Protein AF-A0A812XRI7-F1 (afdb_monomer_lite)

Foldseek 3Di:
DQPDALVPDDDPDPVVNVVVQVVCCVVQVHSVSVSVCVNPVVCCVVVVVVPPPQDDDVVVLCVVLVVQVVVLVVVLVVCVVVVHDPVVSVVSCCCRVVVPRVPVSVVVVNVVSVVSND

Sequence (118 aa):
MDSFDVMSVEYGSEYDKACIHTAIENWYGSLQAFSAYVRGPLREDVLKPMQTPGSVSFGYICLLTSPLMAVCLEGVLAMVKAATPLNILLGYILSYVVGLILLFMPALLVLLIYLCER

Structure (mmCIF, N/CA/C/O backbone):
data_AF-A0A812XRI7-F1
#
_entry.id   AF-A0A812XRI7-F1
#
loop_
_atom_site.group_PDB
_atom_site.id
_atom_site.type_symbol
_atom_site.label_atom_id
_atom_site.label_alt_id
_atom_site.label_comp_id
_atom_site.label_asym_id
_atom_site.label_entity_id
_atom_site.label_seq_id
_atom_site.pdbx_PDB_ins_code
_atom_site.Cartn_x
_atom_site.Cartn_y
_atom_site.Cartn_z
_atom_site.occupancy
_atom_site.B_iso_or_equiv
_atom_site.auth_seq_id
_atom_site.auth_comp_id
_atom_site.auth_asym_id
_atom_site.auth_atom_id
_atom_site.pdbx_PDB_model_num
ATOM 1 N N . MET A 1 1 ? -24.070 -0.165 14.521 1.00 60.53 1 MET A N 1
ATOM 2 C CA . MET A 1 1 ? -24.173 -0.607 15.936 1.00 60.53 1 MET A CA 1
ATOM 3 C C . MET A 1 1 ? -25.167 0.238 16.738 1.00 60.53 1 MET A C 1
ATOM 5 O O . MET A 1 1 ? -25.405 -0.069 17.898 1.00 60.53 1 MET A O 1
ATOM 9 N N . ASP A 1 2 ? -25.794 1.255 16.138 1.00 65.88 2 ASP A N 1
ATOM 10 C CA . ASP A 1 2 ? -26.604 2.251 16.858 1.00 65.88 2 ASP A CA 1
ATOM 11 C C . ASP A 1 2 ? -27.899 1.687 17.471 1.00 65.88 2 ASP A C 1
ATOM 13 O O . ASP A 1 2 ? -28.398 2.217 18.460 1.00 65.88 2 ASP A O 1
ATOM 17 N N . SER A 1 3 ? -28.406 0.573 16.936 1.00 77.25 3 SER A N 1
ATOM 18 C CA . SER A 1 3 ? -29.600 -0.123 17.428 1.00 77.25 3 SER A CA 1
ATOM 19 C C . SER A 1 3 ? -29.309 -1.328 18.328 1.00 77.25 3 SER A C 1
ATOM 21 O O . SER A 1 3 ? -30.249 -2.028 18.690 1.00 77.25 3 SER A O 1
ATOM 23 N N . PHE A 1 4 ? -28.047 -1.603 18.693 1.00 82.25 4 PHE A N 1
ATOM 24 C CA . PHE A 1 4 ? -27.720 -2.792 19.490 1.00 82.25 4 PHE A CA 1
ATOM 25 C C . PHE A 1 4 ? -28.458 -2.767 20.831 1.00 82.25 4 PHE A C 1
ATOM 27 O O . PHE A 1 4 ? -28.257 -1.847 21.619 1.00 82.25 4 PHE A O 1
ATOM 34 N N . ASP A 1 5 ? -29.302 -3.753 21.108 1.00 83.00 5 ASP A N 1
ATOM 35 C CA . ASP A 1 5 ? -29.980 -3.895 22.393 1.00 83.00 5 ASP A CA 1
ATOM 36 C C . ASP A 1 5 ? -29.850 -5.331 22.883 1.00 83.00 5 ASP A C 1
ATOM 38 O O . ASP A 1 5 ? -30.299 -6.262 22.214 1.00 83.00 5 ASP A O 1
ATOM 42 N N . VAL A 1 6 ? -29.259 -5.506 24.065 1.00 82.81 6 VAL A N 1
ATOM 43 C CA . VAL A 1 6 ? -29.040 -6.822 24.667 1.00 82.81 6 VAL A CA 1
ATOM 44 C C . VAL A 1 6 ? -30.340 -7.598 24.895 1.00 82.81 6 VAL A C 1
ATOM 46 O O . VAL A 1 6 ? -30.329 -8.825 24.900 1.00 82.81 6 VAL A O 1
ATOM 49 N N . MET A 1 7 ? -31.473 -6.901 25.023 1.00 81.00 7 MET A N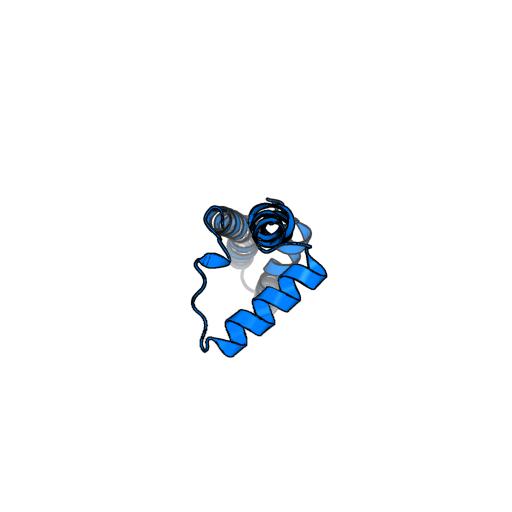 1
ATOM 50 C CA . MET A 1 7 ? -32.788 -7.531 25.181 1.00 81.00 7 MET A CA 1
ATOM 51 C C . MET A 1 7 ? -33.338 -8.119 23.875 1.00 81.00 7 MET A C 1
ATOM 53 O O . MET A 1 7 ? -34.233 -8.960 23.917 1.00 81.00 7 MET A O 1
ATOM 57 N N . SER A 1 8 ? -32.802 -7.689 22.730 1.00 81.19 8 SER A N 1
ATOM 58 C CA . SER A 1 8 ? -33.220 -8.116 21.388 1.00 81.19 8 SER A CA 1
ATOM 59 C C . SER A 1 8 ? -32.341 -9.220 20.788 1.00 81.19 8 SER A C 1
ATOM 61 O O . SER A 1 8 ? -32.558 -9.627 19.650 1.00 81.19 8 SER A O 1
ATOM 63 N N . VAL A 1 9 ? -31.339 -9.693 21.535 1.00 83.38 9 VAL A N 1
ATOM 64 C CA . VAL A 1 9 ? -30.397 -10.716 21.070 1.00 83.38 9 VAL A CA 1
ATOM 65 C C . VAL A 1 9 ? -31.058 -12.094 21.130 1.00 83.38 9 VAL A C 1
ATOM 67 O O . VAL A 1 9 ? -31.700 -12.443 22.121 1.00 83.38 9 VAL A O 1
ATOM 70 N N . GLU A 1 10 ? -30.898 -12.885 20.071 1.00 82.06 10 GLU A N 1
ATOM 71 C CA . GLU A 1 10 ? -31.333 -14.282 20.054 1.00 82.06 10 GLU A CA 1
ATOM 72 C C . GLU A 1 10 ? -30.354 -15.158 20.845 1.00 82.06 10 GLU A C 1
ATOM 74 O O . GLU A 1 10 ? -29.136 -15.059 20.687 1.00 82.06 10 GLU A O 1
ATOM 79 N N . TYR A 1 11 ? -30.893 -16.036 21.691 1.00 81.88 11 TYR A N 1
ATOM 80 C CA . TYR A 1 11 ? -30.119 -16.970 22.506 1.00 81.88 11 TYR A CA 1
ATOM 81 C C . TYR A 1 11 ? -30.433 -18.404 22.086 1.00 81.88 11 TYR A C 1
ATOM 83 O O . TYR A 1 11 ? -31.587 -18.742 21.832 1.00 81.88 11 TYR A O 1
ATOM 91 N N . GLY A 1 12 ? -29.408 -19.261 22.056 1.00 79.69 12 GLY A N 1
ATOM 92 C CA . GLY A 1 12 ? -29.575 -20.687 21.759 1.00 79.69 12 GLY A CA 1
ATOM 93 C C . GLY A 1 12 ? -30.356 -21.447 22.838 1.00 79.69 12 GLY A C 1
ATOM 94 O O . GLY A 1 12 ? -30.972 -22.468 22.541 1.00 79.69 12 GLY A O 1
ATOM 95 N N . SER A 1 13 ? -30.370 -20.941 24.077 1.00 86.44 13 SER A N 1
ATOM 96 C CA . SER A 1 13 ? -31.190 -21.463 25.171 1.00 86.44 13 SER A CA 1
ATOM 97 C C . SER A 1 13 ? -31.558 -20.378 26.196 1.00 86.44 13 SER A C 1
ATOM 99 O O . SER A 1 13 ? -30.854 -19.380 26.360 1.00 86.44 13 SER A O 1
ATOM 101 N N . GLU A 1 14 ? -32.659 -20.590 26.923 1.00 82.69 14 GLU A N 1
ATOM 102 C CA . GLU A 1 14 ? -33.087 -19.727 28.041 1.00 82.69 14 GLU A CA 1
ATOM 103 C C . GLU A 1 14 ? -32.081 -19.736 29.207 1.00 82.69 14 GLU A C 1
ATOM 105 O O . GLU A 1 14 ? -31.910 -18.729 29.893 1.00 82.69 14 GLU A O 1
ATOM 110 N N . TYR A 1 15 ? -31.381 -20.858 29.409 1.00 84.81 15 TYR A N 1
ATOM 111 C CA . TYR A 1 15 ? -30.331 -20.975 30.421 1.00 84.81 15 TYR A CA 1
ATOM 112 C C . TYR A 1 15 ? -29.134 -20.079 30.082 1.00 84.81 15 TYR A C 1
ATOM 114 O O . TYR A 1 15 ? -28.677 -19.312 30.929 1.00 84.81 15 TYR A O 1
ATOM 122 N N . ASP A 1 16 ? -28.690 -20.099 28.822 1.00 85.88 16 ASP A N 1
ATOM 123 C CA . ASP A 1 16 ? -27.591 -19.246 28.360 1.00 85.88 16 ASP A CA 1
ATOM 124 C C . ASP A 1 16 ? -27.954 -17.767 28.476 1.00 85.88 16 ASP A C 1
ATOM 126 O O . ASP A 1 16 ? -27.133 -16.960 28.911 1.00 85.88 16 ASP A O 1
ATOM 130 N N . LYS A 1 17 ? -29.206 -17.411 28.158 1.00 86.50 17 LYS A N 1
ATOM 131 C CA . LYS A 1 17 ? -29.717 -16.050 28.347 1.00 86.50 17 LYS A CA 1
ATOM 132 C C . LYS A 1 17 ? -29.576 -15.597 29.798 1.00 86.50 17 LYS A C 1
ATOM 134 O O . LYS A 1 17 ? -29.027 -14.524 30.038 1.00 86.50 17 LYS A O 1
ATOM 139 N N . ALA A 1 18 ? -30.033 -16.409 30.752 1.00 87.19 18 ALA A N 1
ATOM 140 C CA . ALA A 1 18 ? -29.952 -16.082 32.173 1.00 87.19 18 ALA A CA 1
ATOM 141 C C . ALA A 1 18 ? -28.494 -15.950 32.642 1.00 87.19 18 ALA A C 1
ATOM 143 O O . ALA A 1 18 ? -28.140 -14.948 33.261 1.00 87.19 18 ALA A O 1
ATOM 144 N N . CYS A 1 19 ? -27.626 -16.901 32.285 1.00 87.06 19 CYS A N 1
ATOM 145 C CA . CYS A 1 19 ? -26.209 -16.852 32.647 1.00 87.06 19 CYS A CA 1
ATOM 146 C C . CYS A 1 19 ? -25.497 -15.618 32.075 1.00 87.06 19 CYS A C 1
ATOM 148 O O . CYS A 1 19 ? -24.746 -14.954 32.792 1.00 87.06 19 CYS A O 1
ATOM 150 N N . ILE A 1 20 ? -25.749 -15.286 30.807 1.00 88.12 20 ILE A N 1
ATOM 151 C CA . ILE A 1 20 ? -25.158 -14.117 30.149 1.00 88.12 20 ILE A CA 1
ATOM 152 C C . ILE A 1 20 ? -25.694 -12.824 30.769 1.00 88.12 20 ILE A C 1
ATOM 154 O O . ILE A 1 20 ? -24.907 -11.924 31.051 1.00 88.12 20 ILE A O 1
ATOM 158 N N . HIS A 1 21 ? -27.001 -12.722 31.031 1.00 90.69 21 HIS A N 1
ATOM 159 C CA . HIS A 1 21 ? -27.594 -11.534 31.657 1.00 90.69 21 HIS A CA 1
ATOM 160 C C . HIS A 1 21 ? -27.031 -11.301 33.059 1.00 90.69 21 HIS A C 1
ATOM 162 O O . HIS A 1 21 ? -26.598 -10.190 33.356 1.00 90.69 21 HIS A O 1
ATOM 168 N N . THR A 1 22 ? -26.924 -12.348 33.880 1.00 89.75 22 THR A N 1
ATOM 169 C CA . THR A 1 22 ? -26.314 -12.255 35.215 1.00 89.75 22 THR A CA 1
ATOM 170 C C . THR A 1 22 ? -24.838 -11.861 35.151 1.00 89.75 22 THR A C 1
ATOM 172 O O . THR A 1 22 ? -24.382 -11.038 35.943 1.00 89.75 22 THR A O 1
ATOM 175 N N . ALA A 1 23 ? -24.069 -12.409 34.205 1.00 89.56 23 ALA A N 1
ATOM 176 C CA . ALA A 1 23 ? -22.674 -12.010 34.019 1.00 89.56 23 ALA A CA 1
ATOM 177 C C . ALA A 1 23 ? -22.556 -10.531 33.607 1.00 89.56 23 ALA A C 1
ATOM 179 O O . ALA A 1 23 ? -21.720 -9.804 34.145 1.00 89.56 23 ALA A O 1
ATOM 180 N N . ILE A 1 24 ? -23.427 -10.072 32.706 1.00 90.62 24 ILE A N 1
ATOM 181 C CA . ILE A 1 24 ? -23.480 -8.676 32.263 1.00 90.62 24 ILE A CA 1
ATOM 182 C C . ILE A 1 24 ? -23.841 -7.744 33.421 1.00 90.62 24 ILE A C 1
ATOM 184 O O . ILE A 1 24 ? -23.180 -6.724 33.602 1.00 90.62 24 ILE A O 1
ATOM 188 N N . GLU A 1 25 ? -24.847 -8.083 34.224 1.00 91.38 25 GLU A N 1
ATOM 189 C CA . GLU A 1 25 ? -25.215 -7.298 35.406 1.00 91.38 25 GLU A CA 1
ATOM 190 C C . GLU A 1 25 ? -24.076 -7.239 36.428 1.00 91.38 25 GLU A C 1
ATOM 192 O O . GLU A 1 25 ? -23.797 -6.170 36.966 1.00 91.38 25 GLU A O 1
ATOM 197 N N . ASN A 1 26 ? -23.346 -8.337 36.634 1.00 92.12 26 ASN A N 1
ATOM 198 C CA . ASN A 1 26 ? -22.197 -8.354 37.540 1.00 92.12 26 ASN A CA 1
ATOM 199 C C . ASN A 1 26 ? -21.027 -7.485 37.054 1.00 92.12 26 ASN A C 1
ATOM 201 O O . ASN A 1 26 ? -20.340 -6.875 37.871 1.00 92.12 26 ASN A O 1
ATOM 205 N N . TRP A 1 27 ? -20.769 -7.434 35.745 1.00 88.38 27 TRP A N 1
ATOM 206 C CA . TRP A 1 27 ? -19.629 -6.690 35.193 1.00 88.38 27 TRP A CA 1
ATOM 207 C C . TRP A 1 27 ? -19.943 -5.226 34.874 1.00 88.38 27 TRP A C 1
ATOM 209 O O . TRP A 1 27 ? -19.079 -4.368 35.039 1.00 88.38 27 TRP A O 1
ATOM 219 N N . TYR A 1 28 ? -21.166 -4.931 34.430 1.00 87.00 28 TYR A N 1
ATOM 220 C CA . TYR A 1 28 ? -21.573 -3.610 33.937 1.00 87.00 28 TYR A CA 1
ATOM 221 C C . TYR A 1 28 ? -22.662 -2.953 34.799 1.00 87.00 28 TYR A C 1
ATOM 223 O O . TYR A 1 28 ? -23.095 -1.839 34.507 1.00 87.00 28 TYR A O 1
ATOM 231 N N . GLY A 1 29 ? -23.132 -3.623 35.853 1.00 89.06 29 GLY A N 1
ATOM 232 C CA . GLY A 1 29 ? -24.153 -3.139 36.788 1.00 89.06 29 GLY A CA 1
ATOM 233 C C . GLY A 1 29 ? -25.588 -3.236 36.264 1.00 89.06 29 GLY A C 1
ATOM 234 O O . GLY A 1 29 ? -26.521 -3.355 37.051 1.00 89.06 29 GLY A O 1
ATOM 235 N N . SER A 1 30 ? -25.791 -3.186 34.946 1.00 89.75 30 SER A N 1
ATOM 236 C CA . SER A 1 30 ? -27.094 -3.419 34.320 1.00 89.75 30 SER A CA 1
ATOM 237 C C . SER A 1 30 ? -26.961 -3.789 32.844 1.00 89.75 30 SER A C 1
ATOM 239 O O . SER A 1 30 ? -26.010 -3.401 32.160 1.00 89.75 30 SER A O 1
ATOM 241 N N . LEU A 1 31 ? -27.985 -4.463 32.323 1.00 87.50 31 LEU A N 1
ATOM 242 C CA . LEU A 1 31 ? -28.134 -4.759 30.894 1.00 87.50 31 LEU A CA 1
ATOM 243 C C . LEU A 1 31 ? -28.135 -3.480 30.036 1.00 87.50 31 LEU A C 1
ATOM 245 O O . LEU A 1 31 ? -27.572 -3.446 28.944 1.00 87.50 31 LEU A O 1
ATOM 249 N N . GLN A 1 32 ? -28.720 -2.396 30.553 1.00 87.06 32 GLN A N 1
ATOM 250 C CA . GLN A 1 32 ? -28.801 -1.110 29.859 1.00 87.06 32 GLN A CA 1
ATOM 251 C C . GLN A 1 32 ? -27.442 -0.400 29.796 1.00 87.06 32 GLN A C 1
ATOM 253 O O . GLN A 1 32 ? -27.093 0.161 28.756 1.00 87.06 32 GLN A O 1
ATOM 258 N N . ALA A 1 33 ? -26.650 -0.480 30.871 1.00 86.06 33 ALA A N 1
ATOM 259 C CA . ALA A 1 33 ? -25.277 0.021 30.899 1.00 86.06 33 ALA A CA 1
ATOM 260 C C . ALA A 1 33 ? -24.381 -0.728 29.904 1.00 86.06 33 ALA A C 1
ATOM 262 O O . ALA A 1 33 ? -23.567 -0.103 29.226 1.00 86.06 33 ALA A O 1
ATOM 263 N N . PHE A 1 34 ? -24.583 -2.038 29.740 1.00 89.50 34 PHE A N 1
ATOM 264 C CA . PHE A 1 34 ? -23.898 -2.806 28.704 1.00 89.50 34 PHE A CA 1
ATOM 265 C C . PHE A 1 34 ? -24.319 -2.394 27.288 1.00 89.50 34 PHE A C 1
ATOM 267 O O . PHE A 1 34 ? -23.454 -2.125 26.457 1.00 89.50 34 PHE A O 1
ATOM 274 N N . SER A 1 35 ? -25.620 -2.253 27.007 1.00 89.44 35 SER A N 1
ATOM 275 C CA . SER A 1 35 ? -26.084 -1.738 25.708 1.00 89.44 35 SER A CA 1
ATOM 276 C C . SER A 1 35 ? -25.499 -0.349 25.404 1.00 89.44 35 SER A C 1
ATOM 278 O O . SER A 1 35 ? -25.076 -0.092 24.277 1.00 89.44 35 SER A O 1
ATOM 280 N N . ALA A 1 36 ? -25.411 0.539 26.401 1.00 87.62 36 ALA A N 1
ATOM 281 C CA . ALA A 1 36 ? -24.777 1.850 26.255 1.00 87.62 36 ALA A CA 1
ATOM 282 C C . ALA A 1 36 ? -23.260 1.746 26.002 1.00 87.62 36 ALA A C 1
ATOM 284 O O . ALA A 1 36 ? -22.734 2.441 25.130 1.00 87.62 36 ALA A O 1
ATOM 285 N N . TYR A 1 37 ? -22.570 0.843 26.706 1.00 87.81 37 TYR A N 1
ATOM 286 C CA . TYR A 1 37 ? -21.147 0.559 26.509 1.00 87.81 37 TYR A CA 1
ATOM 287 C C . TYR A 1 37 ? -20.851 0.026 25.096 1.00 87.81 37 TYR A C 1
ATOM 289 O O . TYR A 1 37 ? -19.909 0.476 24.443 1.00 87.81 37 TYR A O 1
ATOM 297 N N . VAL A 1 38 ? -21.685 -0.884 24.584 1.00 86.81 38 VAL A N 1
ATOM 298 C CA . VAL A 1 38 ? -21.540 -1.436 23.229 1.00 86.81 38 VAL A CA 1
ATOM 299 C C . VAL A 1 38 ? -21.796 -0.372 22.156 1.00 86.81 38 VAL A C 1
ATOM 301 O O . VAL A 1 38 ? -21.078 -0.314 21.158 1.00 86.81 38 VAL A O 1
ATOM 304 N N . ARG A 1 39 ? -22.796 0.496 22.357 1.00 84.94 39 ARG A N 1
ATOM 305 C CA . ARG A 1 39 ? -23.144 1.570 21.407 1.00 84.94 39 ARG A CA 1
ATOM 306 C C . ARG A 1 39 ? -22.109 2.696 21.347 1.00 84.94 39 ARG A C 1
ATOM 308 O O . ARG A 1 39 ? -21.977 3.315 20.292 1.00 84.94 39 ARG A O 1
ATOM 315 N N . GLY A 1 40 ? -21.421 2.981 22.452 1.00 85.00 40 GLY A N 1
ATOM 316 C CA . GLY A 1 40 ? -20.446 4.069 22.550 1.00 85.00 40 GLY A CA 1
ATOM 317 C C . GLY A 1 40 ? -19.002 3.559 22.599 1.00 85.00 40 GLY A C 1
ATOM 318 O O . GLY A 1 40 ? -18.405 3.387 21.540 1.00 85.00 40 GLY A O 1
ATOM 319 N N . PRO A 1 41 ? -18.442 3.301 23.794 1.00 83.31 41 PRO A N 1
ATOM 320 C CA . PRO A 1 41 ? -17.040 2.925 23.989 1.00 83.31 41 PRO A CA 1
ATOM 321 C C . PRO A 1 41 ? -16.550 1.790 23.088 1.00 83.31 41 PRO A C 1
ATOM 323 O O . PRO A 1 41 ? -15.580 1.966 22.359 1.00 83.31 41 PRO A O 1
ATOM 326 N N . LEU A 1 42 ? -17.250 0.650 23.066 1.00 82.94 42 LEU A N 1
ATOM 327 C CA . LEU A 1 42 ? -16.816 -0.498 22.265 1.00 82.94 42 LEU A CA 1
ATOM 328 C C . LEU A 1 42 ? -16.863 -0.184 20.770 1.00 82.94 42 LEU A C 1
ATOM 330 O O . LEU A 1 42 ? -15.990 -0.590 20.011 1.00 82.94 42 LEU A O 1
ATOM 334 N N . ARG A 1 43 ? -17.881 0.562 20.337 1.00 79.25 43 ARG A N 1
ATOM 335 C CA . ARG A 1 43 ? -17.987 1.020 18.955 1.00 79.25 43 ARG A CA 1
ATOM 336 C C . ARG A 1 43 ? -16.821 1.936 18.601 1.00 79.25 43 ARG A C 1
ATOM 338 O O . ARG A 1 43 ? -16.240 1.763 17.538 1.00 79.25 43 ARG A O 1
ATOM 345 N N . GLU A 1 44 ? -16.480 2.896 19.452 1.00 79.31 44 GLU A N 1
ATOM 346 C CA . GLU A 1 44 ? -15.330 3.773 19.224 1.00 79.31 44 GLU A CA 1
ATOM 347 C C . GLU A 1 44 ? -14.018 2.991 19.196 1.00 79.31 44 GLU A C 1
ATOM 349 O O . GLU A 1 44 ? -13.185 3.251 18.332 1.00 79.31 44 GLU A O 1
ATOM 354 N N . ASP A 1 45 ? -13.857 2.003 20.072 1.00 79.00 45 ASP A N 1
ATOM 355 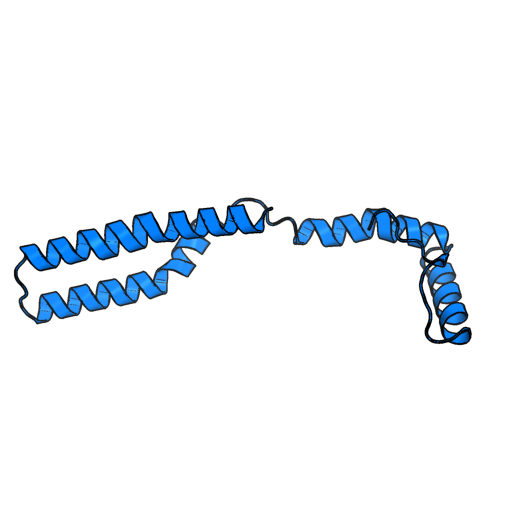C CA . ASP A 1 45 ? -12.656 1.170 20.156 1.00 79.00 45 ASP A CA 1
ATOM 356 C C . ASP A 1 45 ? -12.522 0.191 18.985 1.00 79.00 45 ASP A C 1
ATOM 358 O O . ASP A 1 45 ? -11.408 -0.172 18.621 1.00 79.00 45 ASP A O 1
ATOM 362 N N . VAL A 1 46 ? -13.629 -0.217 18.359 1.00 76.25 46 VAL A N 1
ATOM 363 C CA . VAL A 1 46 ? -13.621 -1.035 17.134 1.00 76.25 46 VAL A CA 1
ATOM 364 C C . VAL A 1 46 ? -13.458 -0.163 15.889 1.00 76.25 46 VAL A C 1
ATOM 366 O O . VAL A 1 46 ? -12.740 -0.533 14.960 1.00 76.25 46 VAL A O 1
ATOM 369 N N . LEU A 1 47 ? -14.088 1.014 15.860 1.00 72.06 47 LEU A N 1
ATOM 370 C CA . LEU A 1 47 ? -14.020 1.917 14.713 1.00 72.06 47 LEU A CA 1
ATOM 371 C C . LEU A 1 47 ? -12.696 2.681 14.644 1.00 72.06 47 LEU A C 1
ATOM 373 O O . LEU A 1 47 ? -12.227 2.924 13.540 1.00 72.06 47 LEU A O 1
ATOM 377 N N . LYS A 1 48 ? -12.057 3.028 15.767 1.00 69.38 48 LYS A N 1
ATOM 378 C CA . LYS A 1 48 ? -10.764 3.741 15.774 1.00 69.38 48 LYS A CA 1
ATOM 379 C C . LYS A 1 48 ? -9.643 2.977 15.054 1.00 69.38 48 LYS A C 1
ATOM 381 O O . LYS A 1 48 ? -8.959 3.599 14.253 1.00 69.38 48 LYS A O 1
ATOM 386 N N . PRO A 1 49 ? -9.433 1.667 15.285 1.00 64.75 49 PRO A N 1
ATOM 387 C CA . PRO A 1 49 ? -8.447 0.885 14.540 1.00 64.75 49 PRO A CA 1
ATOM 388 C C . PRO A 1 49 ? -8.838 0.661 13.077 1.00 64.75 49 PRO A C 1
ATOM 390 O O . PRO A 1 49 ? -7.962 0.516 12.229 1.00 64.75 49 PRO A O 1
ATOM 393 N N . MET A 1 50 ? -10.143 0.604 12.781 1.00 60.50 50 MET A N 1
ATOM 394 C CA . MET A 1 50 ? -10.656 0.436 11.415 1.00 60.50 50 MET A CA 1
ATOM 395 C C . MET A 1 50 ? -10.597 1.724 10.594 1.00 60.50 50 MET A C 1
ATOM 397 O O . MET A 1 50 ? -10.487 1.668 9.371 1.00 60.50 50 MET A O 1
ATOM 401 N N . GLN A 1 51 ? -10.621 2.880 11.253 1.00 60.31 51 GLN A N 1
ATOM 402 C CA . GLN A 1 51 ? -10.280 4.164 10.664 1.00 60.31 51 GLN A CA 1
ATOM 403 C C . GLN A 1 51 ? -8.776 4.174 10.427 1.00 60.31 51 GLN A C 1
ATOM 405 O O . GLN A 1 51 ? -7.985 4.618 11.258 1.00 60.31 51 GLN A O 1
ATOM 410 N N . THR A 1 52 ? -8.372 3.634 9.280 1.00 56.22 52 THR A N 1
ATOM 411 C CA . THR A 1 52 ? -7.005 3.802 8.804 1.00 56.22 52 THR A CA 1
ATOM 412 C C . THR A 1 52 ? -6.778 5.315 8.725 1.00 56.22 52 THR A C 1
ATOM 414 O O . THR A 1 52 ? -7.554 5.992 8.051 1.00 56.22 52 THR A O 1
ATOM 417 N N . PRO A 1 53 ? -5.811 5.900 9.459 1.00 56.44 53 PRO A N 1
ATOM 418 C CA . PRO A 1 53 ? -5.518 7.319 9.309 1.00 56.44 53 PRO A CA 1
ATOM 419 C C . PRO A 1 53 ? -5.176 7.529 7.837 1.00 56.44 53 PRO A C 1
ATOM 421 O O . PRO A 1 53 ? -4.310 6.818 7.331 1.00 56.44 53 PRO A O 1
ATOM 424 N N . GLY A 1 54 ? -5.926 8.411 7.167 1.00 57.28 54 GLY A N 1
ATOM 425 C CA . GLY A 1 54 ? -6.161 8.403 5.717 1.00 57.28 54 GLY A CA 1
ATOM 426 C C . GLY A 1 54 ? -4.976 8.742 4.811 1.00 57.28 54 GLY A C 1
ATOM 427 O O . GLY A 1 54 ? -5.048 9.597 3.932 1.00 57.28 54 GLY A O 1
ATOM 428 N N . SER A 1 55 ? -3.841 8.100 5.047 1.00 62.25 55 SER A N 1
ATOM 429 C CA . SER A 1 55 ? -2.666 8.132 4.201 1.00 62.25 55 SER A CA 1
ATOM 430 C C . SER A 1 55 ? -1.771 6.948 4.553 1.00 62.25 55 SER A C 1
ATOM 432 O O . SER A 1 55 ? -1.175 6.892 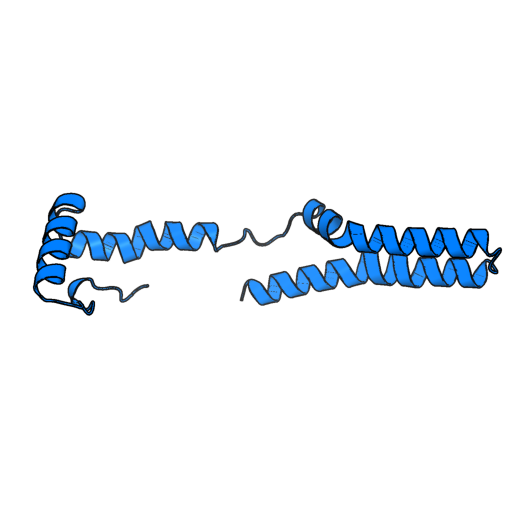5.634 1.00 62.25 55 SER A O 1
ATOM 434 N N . VAL A 1 56 ? -1.613 6.013 3.620 1.00 69.94 56 VAL A N 1
ATOM 435 C CA . VAL A 1 56 ? -0.522 5.039 3.693 1.00 69.94 56 VAL A CA 1
ATOM 436 C C . VAL A 1 56 ? 0.797 5.804 3.591 1.00 69.94 56 VAL A C 1
ATOM 438 O O . VAL A 1 56 ? 1.006 6.580 2.658 1.00 69.94 56 VAL A O 1
ATOM 441 N N . SER A 1 57 ? 1.690 5.604 4.564 1.00 79.94 57 SER A N 1
ATOM 442 C CA . SER A 1 57 ? 3.005 6.251 4.566 1.00 79.94 57 SER A CA 1
ATOM 443 C C . SER A 1 57 ? 3.754 5.955 3.266 1.00 79.94 57 SER A C 1
ATOM 445 O O . SER A 1 57 ? 3.772 4.814 2.797 1.00 79.94 57 SER A O 1
ATOM 447 N N . PHE A 1 58 ? 4.438 6.961 2.716 1.00 78.62 58 PHE A N 1
ATOM 448 C CA . PHE A 1 58 ? 5.251 6.813 1.506 1.00 78.62 58 PHE A CA 1
ATOM 449 C C . PHE A 1 58 ? 6.261 5.660 1.615 1.00 78.62 58 PHE A C 1
ATOM 451 O O . PHE A 1 58 ? 6.457 4.916 0.659 1.00 78.62 58 PHE A O 1
ATOM 458 N N . GLY A 1 59 ? 6.832 5.432 2.804 1.00 84.19 59 GLY A N 1
ATOM 459 C CA . GLY A 1 59 ? 7.739 4.303 3.032 1.00 84.19 59 GLY A CA 1
ATOM 460 C C . GLY A 1 59 ? 7.076 2.940 2.802 1.00 84.19 59 GLY A C 1
ATOM 461 O O . GLY A 1 59 ? 7.710 2.026 2.282 1.00 84.19 59 GLY A O 1
ATOM 462 N N . TYR A 1 60 ? 5.785 2.815 3.111 1.00 83.69 60 TYR A N 1
ATOM 463 C CA . TYR A 1 60 ? 5.015 1.595 2.872 1.00 83.69 60 TYR A CA 1
ATOM 464 C C . TYR A 1 60 ? 4.724 1.400 1.378 1.00 83.69 60 TYR A C 1
ATOM 466 O O . TYR A 1 60 ? 4.816 0.286 0.870 1.00 83.69 60 TYR A O 1
ATOM 474 N N . ILE A 1 61 ? 4.461 2.490 0.651 1.00 82.31 61 ILE A N 1
ATOM 475 C CA . ILE A 1 61 ? 4.318 2.481 -0.814 1.00 82.31 61 ILE A CA 1
ATOM 476 C C . ILE A 1 61 ? 5.634 2.035 -1.473 1.00 82.31 61 ILE A C 1
ATOM 478 O O . ILE A 1 61 ? 5.625 1.178 -2.358 1.00 82.31 61 ILE A O 1
ATOM 482 N N . CYS A 1 62 ? 6.780 2.549 -1.016 1.00 84.19 62 CYS A N 1
ATOM 483 C CA . CYS A 1 62 ? 8.097 2.103 -1.481 1.00 84.19 62 CYS A CA 1
ATOM 484 C C . CYS A 1 62 ? 8.349 0.622 -1.178 1.00 84.19 62 CYS A C 1
ATOM 486 O O . CYS A 1 62 ? 8.873 -0.105 -2.020 1.00 84.19 62 CYS A O 1
ATOM 488 N N . LEU A 1 63 ? 7.952 0.154 0.005 1.00 88.31 63 LEU A N 1
ATOM 489 C CA . LEU A 1 63 ? 8.119 -1.244 0.391 1.00 88.31 63 LEU A CA 1
ATOM 490 C C . LEU A 1 63 ? 7.266 -2.176 -0.484 1.00 88.31 63 LEU A C 1
ATOM 492 O O . LEU A 1 63 ? 7.779 -3.180 -0.979 1.00 88.31 63 LEU A O 1
ATOM 496 N N . LEU A 1 64 ? 6.013 -1.803 -0.756 1.00 85.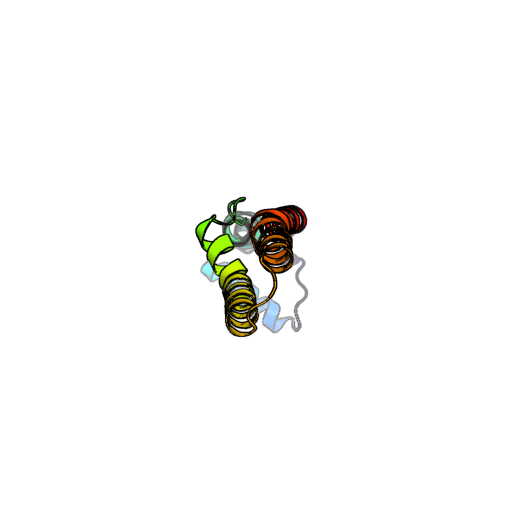25 64 LEU A N 1
ATOM 497 C CA . LEU A 1 64 ? 5.103 -2.549 -1.634 1.00 85.25 64 LEU A CA 1
ATOM 498 C C . LEU A 1 64 ? 5.571 -2.580 -3.096 1.00 85.25 64 LEU A C 1
ATOM 500 O O . LEU A 1 64 ? 5.391 -3.582 -3.783 1.00 85.25 64 LEU A O 1
ATOM 504 N N . THR A 1 65 ? 6.195 -1.502 -3.574 1.00 85.44 65 THR A N 1
ATOM 505 C CA . THR A 1 65 ? 6.717 -1.411 -4.951 1.00 85.44 65 THR A CA 1
ATOM 506 C C . THR A 1 65 ? 8.111 -2.029 -5.117 1.00 85.44 65 THR A C 1
ATOM 508 O O . THR A 1 65 ? 8.550 -2.259 -6.247 1.00 85.44 65 THR A O 1
ATOM 511 N N . SER A 1 66 ? 8.799 -2.365 -4.019 1.00 88.50 66 SER A N 1
ATOM 512 C CA . SER A 1 66 ? 10.172 -2.887 -4.043 1.00 88.50 66 SER A CA 1
ATOM 513 C C . SER A 1 66 ? 10.372 -4.180 -4.852 1.00 88.50 66 SER A C 1
ATOM 515 O O . SER A 1 66 ? 11.359 -4.239 -5.591 1.00 88.50 66 SER A O 1
ATOM 517 N N . PRO A 1 67 ? 9.466 -5.186 -4.836 1.00 89.81 67 PRO A N 1
ATOM 518 C CA . PRO A 1 67 ? 9.670 -6.402 -5.623 1.00 89.81 67 PRO A CA 1
ATOM 519 C C . PRO A 1 67 ? 9.583 -6.122 -7.126 1.00 89.81 67 PRO A C 1
ATOM 521 O O . PRO A 1 67 ? 10.365 -6.660 -7.906 1.00 89.81 67 PRO A O 1
ATOM 524 N N . LEU A 1 68 ? 8.679 -5.226 -7.539 1.00 87.50 68 LEU A N 1
ATOM 525 C CA . LEU A 1 68 ? 8.591 -4.795 -8.935 1.00 87.50 68 LEU A CA 1
ATOM 526 C C . LEU A 1 68 ? 9.844 -4.041 -9.375 1.00 87.50 68 LEU A C 1
ATOM 528 O O . LEU A 1 68 ? 10.330 -4.263 -10.486 1.00 87.50 68 LEU A O 1
ATOM 532 N N . MET A 1 69 ? 10.379 -3.181 -8.506 1.00 87.25 69 MET A N 1
ATOM 533 C CA . MET A 1 69 ? 11.628 -2.472 -8.773 1.00 87.25 69 MET A CA 1
ATOM 534 C C . MET A 1 69 ? 12.784 -3.452 -8.993 1.00 87.25 69 MET A C 1
ATOM 536 O O . MET A 1 69 ? 13.528 -3.305 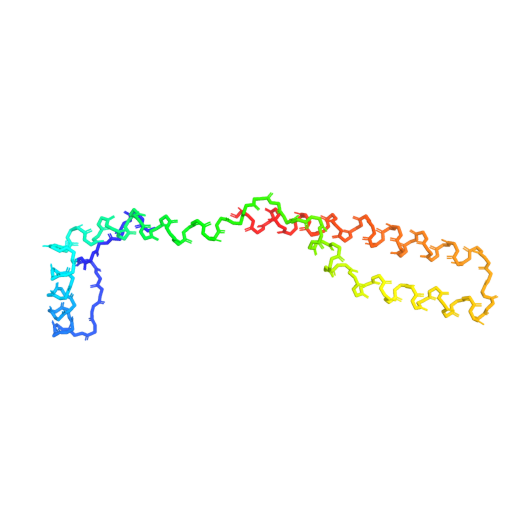-9.961 1.00 87.25 69 MET A O 1
ATOM 540 N N . ALA A 1 70 ? 12.894 -4.488 -8.157 1.00 91.69 70 ALA A N 1
ATOM 541 C CA . ALA A 1 70 ? 13.914 -5.523 -8.304 1.00 91.69 70 ALA A CA 1
ATOM 542 C C . ALA A 1 70 ? 13.812 -6.246 -9.659 1.00 91.69 70 ALA A C 1
ATOM 544 O O . ALA A 1 70 ? 14.808 -6.358 -10.372 1.00 91.69 70 ALA A O 1
ATOM 545 N N . VAL A 1 71 ? 12.605 -6.655 -10.064 1.00 90.88 71 VAL A N 1
ATOM 546 C CA . VAL A 1 71 ? 12.375 -7.314 -11.364 1.00 90.88 71 VAL A CA 1
ATOM 547 C C . VAL A 1 71 ? 12.740 -6.399 -12.536 1.00 90.88 71 VAL A C 1
ATOM 549 O O . VAL A 1 71 ? 13.348 -6.842 -13.511 1.00 90.88 71 VAL A O 1
ATOM 552 N N . CYS A 1 72 ? 12.414 -5.108 -12.454 1.00 89.38 72 CYS A N 1
ATOM 553 C CA . CYS A 1 72 ? 12.754 -4.167 -13.519 1.00 89.38 72 CYS A CA 1
ATOM 554 C C . CYS A 1 72 ? 14.266 -3.938 -13.624 1.00 89.38 72 CYS A C 1
ATOM 556 O O . CYS A 1 72 ? 14.789 -3.877 -14.738 1.00 89.38 72 CYS A O 1
ATOM 558 N N . LEU A 1 73 ? 14.970 -3.864 -12.492 1.00 89.38 73 LEU A N 1
ATOM 559 C CA . LEU A 1 73 ? 16.430 -3.745 -12.459 1.00 89.38 73 LEU A CA 1
ATOM 560 C C . LEU A 1 73 ? 17.124 -4.993 -13.019 1.00 89.38 73 LEU A C 1
ATOM 562 O O . LEU A 1 73 ? 18.083 -4.855 -13.778 1.00 89.38 73 LEU A O 1
ATOM 566 N N . GLU A 1 74 ? 16.612 -6.189 -12.727 1.00 93.62 74 GLU A N 1
ATOM 567 C CA . GLU A 1 74 ? 17.081 -7.429 -13.362 1.00 93.62 74 GLU A CA 1
ATOM 568 C C . GLU A 1 74 ? 16.889 -7.392 -14.885 1.00 93.62 74 GLU A C 1
ATOM 570 O O . GLU A 1 74 ? 17.799 -7.738 -15.640 1.00 93.62 74 GLU A O 1
ATOM 575 N N . GLY A 1 75 ? 15.748 -6.883 -15.361 1.00 89.81 75 GLY A N 1
ATOM 576 C CA . GLY A 1 75 ? 15.509 -6.673 -16.792 1.00 89.81 75 GLY A CA 1
ATOM 577 C C . GLY A 1 75 ? 16.527 -5.724 -17.435 1.00 89.81 75 GLY A C 1
ATOM 578 O O . GLY A 1 75 ? 17.065 -6.022 -18.503 1.00 89.81 75 GLY A O 1
ATOM 579 N N . VAL A 1 76 ? 16.859 -4.617 -16.762 1.00 90.38 76 VAL A N 1
ATOM 580 C CA . VAL A 1 76 ? 17.913 -3.689 -17.209 1.00 90.38 76 VAL A CA 1
ATOM 581 C C . VAL A 1 76 ? 19.266 -4.399 -17.265 1.00 90.38 76 VAL A C 1
ATOM 583 O O . VAL A 1 76 ? 19.963 -4.307 -18.277 1.00 90.38 76 VAL A O 1
ATOM 586 N N . LEU A 1 77 ? 19.630 -5.148 -16.221 1.00 92.62 77 LEU A N 1
ATOM 587 C CA . LEU A 1 77 ? 20.894 -5.882 -16.166 1.00 92.62 77 LEU A CA 1
ATOM 588 C C . LEU A 1 77 ? 20.999 -6.917 -17.296 1.00 92.62 77 LEU A C 1
ATOM 590 O O . LEU A 1 77 ? 22.051 -7.038 -17.928 1.00 92.62 77 LEU A O 1
ATOM 594 N N . ALA A 1 78 ? 19.911 -7.634 -17.580 1.00 92.94 78 ALA A N 1
ATOM 595 C CA . ALA A 1 78 ? 19.837 -8.589 -18.679 1.00 92.94 78 ALA A CA 1
ATOM 596 C C . ALA A 1 78 ? 20.034 -7.906 -20.042 1.00 92.94 78 ALA A C 1
ATOM 598 O O . ALA A 1 78 ? 20.832 -8.381 -20.851 1.00 92.94 78 ALA A O 1
ATOM 599 N N . MET A 1 79 ? 19.385 -6.761 -20.282 1.00 90.44 79 MET A N 1
ATOM 600 C CA . MET A 1 79 ? 19.551 -6.008 -21.532 1.00 90.44 79 MET A CA 1
ATOM 601 C C . MET A 1 79 ? 20.965 -5.452 -21.707 1.00 90.44 79 MET A C 1
ATOM 603 O O . MET A 1 79 ? 21.495 -5.472 -22.823 1.00 90.44 79 MET A O 1
ATOM 607 N N . VAL A 1 80 ? 21.587 -4.990 -20.618 1.00 91.69 80 VAL A N 1
ATOM 608 C CA . VAL A 1 80 ? 22.984 -4.533 -20.618 1.00 91.69 80 VAL A CA 1
ATOM 609 C C . VAL A 1 80 ? 23.920 -5.689 -20.970 1.00 91.69 80 VAL A C 1
ATOM 611 O O . VAL A 1 80 ? 24.771 -5.538 -21.844 1.00 91.69 80 VAL A O 1
ATOM 614 N N . LYS A 1 81 ? 23.729 -6.867 -20.361 1.00 93.94 81 LYS A N 1
ATOM 615 C CA . LYS A 1 81 ? 24.511 -8.074 -20.687 1.00 93.94 81 LYS A CA 1
ATOM 616 C C . LYS A 1 81 ? 24.303 -8.544 -22.127 1.00 93.94 81 LYS A C 1
ATOM 618 O O . LYS A 1 81 ? 25.241 -9.043 -22.737 1.00 93.94 81 LYS A O 1
ATOM 623 N N . ALA A 1 82 ? 23.106 -8.357 -22.676 1.00 93.19 82 ALA A N 1
ATOM 624 C CA . ALA A 1 82 ? 22.788 -8.680 -24.063 1.00 93.19 82 ALA A CA 1
ATOM 625 C C . ALA A 1 82 ? 23.327 -7.653 -25.083 1.00 93.19 82 ALA A C 1
ATOM 627 O O . ALA A 1 82 ? 23.069 -7.806 -26.274 1.00 93.19 82 ALA A O 1
ATOM 628 N N . ALA A 1 83 ? 24.052 -6.613 -24.640 1.00 91.19 83 ALA A N 1
ATOM 629 C CA . ALA A 1 83 ? 24.546 -5.520 -25.485 1.00 91.19 83 ALA A CA 1
ATOM 630 C C . ALA A 1 83 ? 23.433 -4.877 -26.338 1.00 91.19 83 ALA A C 1
ATOM 632 O O . ALA A 1 83 ? 23.628 -4.514 -27.500 1.00 91.19 83 ALA A O 1
ATOM 633 N N . THR A 1 84 ? 22.242 -4.756 -25.745 1.00 90.25 84 THR A N 1
ATOM 634 C CA . THR A 1 84 ? 21.052 -4.243 -26.428 1.00 90.25 84 THR A CA 1
ATOM 635 C C . THR A 1 84 ? 21.271 -2.781 -26.843 1.00 90.25 84 THR A C 1
ATOM 637 O O . THR A 1 84 ? 21.835 -2.010 -26.061 1.00 90.25 84 THR A O 1
ATOM 640 N N . PRO A 1 85 ? 20.807 -2.354 -28.034 1.00 93.38 85 PRO A N 1
ATOM 641 C CA . PRO A 1 85 ? 20.889 -0.961 -28.461 1.00 93.38 85 PRO A CA 1
ATOM 642 C C . PRO A 1 85 ? 20.353 0.017 -27.406 1.00 93.38 85 PRO A C 1
ATOM 644 O O . PRO A 1 85 ? 19.266 -0.183 -26.859 1.00 93.38 85 PRO A O 1
ATOM 647 N N . LEU A 1 86 ? 21.082 1.116 -27.178 1.00 90.88 86 LEU A N 1
ATOM 648 C CA . LEU A 1 86 ? 20.758 2.123 -26.154 1.00 90.88 86 LEU A CA 1
ATOM 649 C C . LEU A 1 86 ? 19.330 2.666 -26.266 1.00 90.88 86 LEU A C 1
ATOM 651 O O . LEU A 1 86 ? 18.689 2.921 -25.254 1.00 90.88 86 LEU A O 1
ATOM 655 N N . ASN A 1 87 ? 18.808 2.789 -27.485 1.00 93.19 87 ASN A N 1
ATOM 656 C CA . ASN A 1 87 ? 17.453 3.279 -27.743 1.00 93.19 87 ASN A CA 1
ATOM 657 C C . ASN A 1 87 ? 16.390 2.385 -27.077 1.00 93.19 87 ASN A C 1
ATOM 659 O O . ASN A 1 87 ? 15.416 2.880 -26.516 1.00 93.19 87 ASN A O 1
ATOM 663 N N . ILE A 1 88 ? 16.601 1.066 -27.114 1.00 92.19 88 ILE A N 1
ATOM 664 C CA . ILE A 1 88 ? 15.697 0.071 -26.526 1.00 92.19 88 ILE A CA 1
ATOM 665 C C . ILE A 1 88 ? 15.857 0.066 -25.006 1.00 92.19 88 ILE A C 1
ATOM 667 O O . ILE A 1 88 ? 14.861 0.049 -24.287 1.00 92.19 88 ILE A O 1
ATOM 671 N N . LEU A 1 89 ? 17.097 0.159 -24.516 1.00 91.88 89 LEU A N 1
ATOM 672 C CA . LEU A 1 89 ? 17.389 0.239 -23.085 1.00 91.88 89 LEU A CA 1
ATOM 673 C C . LEU A 1 89 ? 16.734 1.470 -22.439 1.00 91.88 89 LEU A C 1
ATOM 675 O O . LEU A 1 89 ? 16.078 1.357 -21.405 1.00 91.88 89 LEU A O 1
ATOM 679 N N . LEU A 1 90 ? 16.862 2.639 -23.071 1.00 92.31 90 LEU A N 1
ATOM 680 C CA . LEU A 1 90 ? 16.227 3.877 -22.617 1.00 92.31 90 LEU A CA 1
ATOM 681 C C . LEU A 1 90 ? 14.702 3.781 -22.674 1.00 92.31 90 LEU A C 1
ATOM 683 O O . LEU A 1 90 ? 14.035 4.197 -21.728 1.00 92.31 90 LEU A O 1
ATOM 687 N N . GLY A 1 91 ? 14.152 3.191 -23.739 1.00 93.62 91 GLY A N 1
ATOM 688 C CA . GLY A 1 91 ? 12.716 2.933 -23.847 1.00 93.62 91 GLY A CA 1
ATOM 689 C C . GLY A 1 91 ? 12.200 2.037 -22.719 1.00 93.62 91 GLY A C 1
ATOM 690 O O . GLY A 1 91 ? 11.159 2.329 -22.127 1.00 93.62 91 GLY A O 1
ATOM 691 N N . TYR A 1 92 ? 12.949 0.992 -22.363 1.00 91.56 92 TYR A N 1
ATOM 692 C CA . TYR A 1 92 ? 12.610 0.102 -21.255 1.00 91.56 92 TYR A CA 1
ATOM 693 C C . TYR A 1 92 ? 12.659 0.823 -19.903 1.00 91.56 92 TYR A C 1
ATOM 695 O O . TYR A 1 92 ? 11.706 0.747 -19.132 1.00 91.56 92 TYR A O 1
ATOM 703 N N . ILE A 1 93 ? 13.724 1.583 -19.630 1.00 90.44 93 ILE A N 1
ATOM 704 C CA . ILE A 1 93 ? 13.851 2.351 -18.382 1.00 90.44 93 ILE A CA 1
ATOM 705 C C . ILE A 1 93 ? 12.708 3.367 -18.258 1.00 90.44 93 ILE A C 1
ATOM 707 O O . ILE A 1 93 ? 12.061 3.452 -17.214 1.00 90.44 93 ILE A O 1
ATOM 711 N N . LEU A 1 94 ? 12.415 4.111 -19.324 1.00 93.00 94 LEU A N 1
ATOM 712 C CA . LEU A 1 94 ? 11.377 5.137 -19.300 1.00 93.00 94 LEU A CA 1
ATOM 713 C C . LEU A 1 94 ? 9.977 4.536 -19.109 1.00 93.00 94 LEU A C 1
ATOM 715 O O . LEU A 1 94 ? 9.177 5.058 -18.336 1.00 93.00 94 LEU A O 1
ATOM 719 N N . SER A 1 95 ? 9.677 3.426 -19.779 1.00 91.31 95 SER A N 1
ATOM 720 C CA . SER A 1 95 ? 8.364 2.781 -19.674 1.00 91.31 95 SER A CA 1
ATOM 721 C C . SER A 1 95 ? 8.173 2.049 -18.344 1.00 91.31 95 SER A C 1
ATOM 723 O O . SER A 1 95 ? 7.202 2.312 -17.635 1.00 91.31 95 SER A O 1
ATOM 725 N N . TYR A 1 96 ? 9.096 1.162 -17.973 1.00 87.56 96 TYR A N 1
ATOM 726 C CA . TYR A 1 96 ? 8.926 0.286 -16.813 1.00 87.56 96 TYR A CA 1
ATOM 727 C C . TYR A 1 96 ? 9.327 0.953 -15.498 1.00 87.56 96 TYR A C 1
ATOM 729 O O . TYR A 1 96 ? 8.583 0.880 -14.523 1.00 87.56 96 TYR A O 1
ATOM 737 N N . VAL A 1 97 ? 10.470 1.639 -15.448 1.00 86.31 97 VAL A N 1
ATOM 738 C CA . VAL A 1 97 ? 10.931 2.251 -14.191 1.00 86.31 97 VAL A CA 1
ATOM 739 C C . VAL A 1 97 ? 10.149 3.530 -13.915 1.00 86.31 97 VAL A C 1
ATOM 741 O O . VAL A 1 97 ? 9.563 3.678 -12.844 1.00 86.31 97 VAL A O 1
ATOM 744 N N . VAL A 1 98 ? 10.085 4.445 -14.885 1.00 87.75 98 VAL A N 1
ATOM 745 C CA . VAL A 1 98 ? 9.419 5.741 -14.674 1.00 87.75 98 VAL A CA 1
ATOM 746 C C . VAL A 1 98 ? 7.903 5.617 -14.809 1.00 87.75 98 VAL A C 1
ATOM 748 O O . VAL A 1 98 ? 7.175 5.983 -13.889 1.00 87.75 98 VAL A O 1
ATOM 751 N N . GLY A 1 99 ? 7.416 5.079 -15.927 1.00 89.81 99 GLY A N 1
ATOM 752 C CA . GLY A 1 99 ? 5.980 4.970 -16.183 1.00 89.81 99 GLY A CA 1
ATOM 753 C C . GLY A 1 99 ? 5.272 4.033 -15.207 1.00 89.81 99 GLY A C 1
ATOM 754 O O . GLY A 1 99 ? 4.327 4.434 -14.528 1.00 89.81 99 GLY A O 1
ATOM 755 N N . LEU A 1 100 ? 5.728 2.784 -15.119 1.00 86.94 100 LEU A N 1
ATOM 756 C CA . LEU A 1 100 ? 5.016 1.762 -14.357 1.00 86.94 100 LEU A CA 1
ATOM 757 C C . LEU A 1 100 ? 5.290 1.850 -12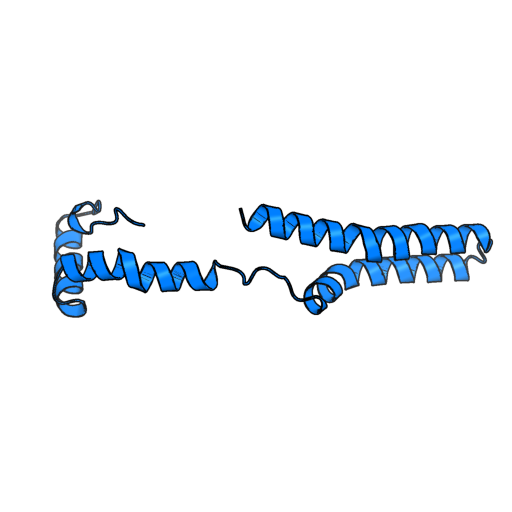.848 1.00 86.94 100 LEU A C 1
ATOM 759 O O . LEU A 1 100 ? 4.345 1.865 -12.060 1.00 86.94 100 LEU A O 1
ATOM 763 N N . ILE A 1 101 ? 6.556 1.934 -12.430 1.00 85.81 101 ILE A N 1
ATOM 764 C CA . ILE A 1 101 ? 6.893 1.865 -11.000 1.00 85.81 101 ILE A CA 1
ATOM 765 C C . ILE A 1 101 ? 6.762 3.213 -10.290 1.00 85.81 101 ILE A C 1
ATOM 767 O O . ILE A 1 101 ? 6.207 3.252 -9.197 1.00 85.81 101 ILE A O 1
ATOM 771 N N . LEU A 1 102 ? 7.265 4.310 -10.864 1.00 83.75 102 LEU A N 1
ATOM 772 C CA . LEU A 1 102 ? 7.244 5.609 -10.176 1.00 83.75 102 LEU A CA 1
ATOM 773 C C . LEU A 1 102 ? 5.908 6.348 -10.304 1.00 83.75 102 LEU A C 1
ATOM 775 O O . LEU A 1 102 ? 5.542 7.079 -9.387 1.00 83.75 102 LEU A O 1
ATOM 779 N N . LEU A 1 103 ? 5.185 6.176 -11.414 1.00 87.75 103 LEU A N 1
ATOM 780 C CA . LEU A 1 103 ? 3.934 6.899 -11.660 1.00 87.75 103 LEU A CA 1
ATOM 781 C C . LEU A 1 103 ? 2.703 6.012 -11.456 1.00 87.75 103 LEU A C 1
ATOM 783 O O . LEU A 1 103 ? 1.864 6.310 -10.606 1.00 87.75 103 LEU A O 1
ATOM 787 N N . PHE A 1 104 ? 2.588 4.919 -12.214 1.00 88.81 104 PHE A N 1
ATOM 788 C CA . PHE A 1 104 ? 1.362 4.120 -12.246 1.00 88.81 104 PHE A CA 1
ATOM 789 C C . PHE A 1 104 ? 1.092 3.379 -10.930 1.00 88.81 104 PHE A C 1
ATOM 791 O O . PHE A 1 104 ? -0.021 3.450 -10.415 1.00 88.81 104 PHE A O 1
ATOM 798 N N . MET A 1 105 ? 2.092 2.706 -10.352 1.00 87.25 105 MET A N 1
ATOM 799 C CA . MET A 1 105 ? 1.899 1.925 -9.123 1.00 87.25 105 MET A CA 1
ATOM 800 C C . MET A 1 105 ? 1.497 2.774 -7.903 1.00 87.25 105 MET A C 1
ATOM 802 O O . MET A 1 105 ? 0.518 2.419 -7.244 1.00 87.25 105 MET A O 1
ATOM 806 N N . PRO A 1 106 ? 2.159 3.907 -7.593 1.00 84.38 106 PRO A N 1
ATOM 807 C CA . PRO A 1 106 ? 1.718 4.786 -6.515 1.00 84.38 106 PRO A CA 1
ATOM 808 C C . PRO A 1 106 ? 0.322 5.353 -6.768 1.00 84.38 106 PRO A C 1
ATOM 810 O O . PRO A 1 106 ? -0.491 5.370 -5.849 1.00 84.38 106 PRO A O 1
ATOM 813 N N . ALA A 1 107 ? 0.010 5.754 -8.006 1.00 87.25 107 ALA A N 1
ATOM 814 C CA . ALA A 1 107 ? -1.320 6.251 -8.355 1.00 87.25 107 ALA A CA 1
ATOM 815 C C . ALA A 1 107 ? -2.410 5.184 -8.149 1.00 87.25 107 ALA A C 1
ATOM 817 O O . ALA A 1 107 ? -3.468 5.486 -7.598 1.00 87.25 107 ALA A O 1
ATOM 818 N N . LEU A 1 108 ? -2.138 3.931 -8.529 1.00 89.00 108 LEU A N 1
ATOM 819 C CA . LEU A 1 108 ? -3.038 2.799 -8.304 1.00 89.00 108 LEU A CA 1
ATOM 820 C C . LEU A 1 108 ? -3.240 2.528 -6.808 1.00 89.00 108 LEU A C 1
ATOM 822 O O . LEU A 1 108 ? -4.369 2.320 -6.375 1.00 89.00 108 LEU A O 1
ATOM 826 N N . LEU A 1 109 ? -2.167 2.544 -6.013 1.00 85.12 109 LEU A N 1
ATOM 827 C CA . LEU A 1 109 ? -2.253 2.335 -4.566 1.00 85.12 109 LEU A CA 1
ATOM 828 C C . LEU A 1 109 ? -3.077 3.433 -3.892 1.00 85.12 109 LEU A C 1
ATOM 830 O O . LEU A 1 109 ? -3.958 3.121 -3.097 1.00 85.12 109 LEU A O 1
ATOM 834 N N . VAL A 1 110 ? -2.847 4.697 -4.252 1.00 83.81 110 VAL A N 1
ATOM 835 C CA . VAL A 1 110 ? -3.648 5.833 -3.767 1.00 83.81 110 VAL A CA 1
ATOM 836 C C . VAL A 1 110 ? -5.121 5.662 -4.143 1.00 83.81 110 VAL A C 1
ATOM 838 O O . VAL A 1 110 ? -5.992 5.850 -3.297 1.00 83.81 110 VAL A O 1
ATOM 841 N N . LEU A 1 111 ? -5.409 5.253 -5.382 1.00 86.56 111 LEU A N 1
ATOM 842 C CA . LEU A 1 111 ? -6.775 4.985 -5.829 1.00 86.56 111 LEU A CA 1
ATOM 843 C C . LEU A 1 111 ? -7.429 3.840 -5.042 1.00 86.56 111 LEU A C 1
ATOM 845 O O . LEU A 1 111 ? -8.583 3.962 -4.644 1.00 86.56 111 LEU A O 1
ATOM 849 N N . LEU A 1 112 ? -6.710 2.741 -4.801 1.00 84.38 112 LEU A N 1
ATOM 850 C CA . LEU A 1 112 ? -7.210 1.605 -4.023 1.00 84.38 112 LEU A CA 1
ATOM 851 C C . LEU A 1 112 ? -7.510 1.997 -2.577 1.00 84.38 112 LEU A C 1
ATOM 853 O O . LEU A 1 112 ? -8.559 1.629 -2.063 1.00 84.38 112 LEU A O 1
ATOM 857 N N . ILE A 1 113 ? -6.631 2.774 -1.941 1.00 79.94 113 ILE A N 1
ATOM 858 C CA . ILE A 1 113 ? -6.861 3.293 -0.587 1.00 79.94 113 ILE A CA 1
ATOM 859 C C . ILE A 1 113 ? -8.126 4.153 -0.572 1.00 79.94 113 ILE A C 1
ATOM 861 O O . ILE A 1 113 ? -9.006 3.919 0.248 1.00 79.94 113 ILE A O 1
ATOM 865 N N . TYR A 1 114 ? -8.267 5.067 -1.535 1.00 80.88 114 TYR A N 1
ATOM 866 C CA . TYR A 1 114 ? -9.454 5.914 -1.653 1.00 80.88 114 TYR A CA 1
ATOM 867 C C . TYR A 1 114 ? -10.751 5.112 -1.850 1.00 80.88 114 TYR A C 1
ATOM 869 O O . TYR A 1 114 ? -11.800 5.487 -1.332 1.00 80.88 114 TYR A O 1
ATOM 877 N N . LEU A 1 115 ? -10.697 4.008 -2.601 1.00 80.38 115 LEU A N 1
ATOM 878 C CA . LEU A 1 115 ? -11.844 3.119 -2.794 1.00 80.38 115 LEU A CA 1
ATOM 879 C C . LEU A 1 115 ? -12.161 2.278 -1.551 1.00 80.38 115 LEU A C 1
ATOM 881 O O . LEU A 1 115 ? -13.324 1.956 -1.345 1.00 80.38 115 LEU A O 1
ATOM 885 N N . CYS A 1 116 ? -11.158 1.925 -0.745 1.00 72.44 116 CYS A N 1
ATOM 886 C CA . CYS A 1 116 ? -11.330 1.156 0.491 1.00 72.44 116 CYS A CA 1
ATOM 887 C C . CYS A 1 116 ? -11.746 2.016 1.695 1.00 72.44 116 CYS A C 1
ATOM 889 O O . CYS A 1 116 ? -12.298 1.486 2.653 1.00 72.44 116 CYS A O 1
ATOM 891 N N . GLU A 1 117 ? -11.479 3.324 1.669 1.00 66.00 117 GLU A N 1
ATOM 892 C CA . GLU A 1 117 ? -11.937 4.280 2.689 1.00 66.00 117 GLU A CA 1
ATOM 893 C C . GLU A 1 117 ? -13.431 4.636 2.572 1.00 66.00 117 GLU A C 1
ATOM 895 O O . GLU A 1 117 ? -13.958 5.362 3.419 1.00 66.00 117 GLU A O 1
ATOM 900 N N . ARG A 1 118 ? -14.117 4.143 1.536 1.00 48.94 118 ARG A N 1
ATOM 901 C CA . ARG A 1 118 ? -15.519 4.438 1.227 1.00 48.94 118 ARG A CA 1
ATOM 902 C C . ARG A 1 118 ? -16.422 3.232 1.453 1.00 48.94 118 ARG A C 1
ATOM 904 O O . ARG A 1 118 ? -17.561 3.468 1.913 1.00 48.94 118 ARG A O 1
#

Secondary structure (DSSP, 8-state):
-TT--GGG---S-HHHHHHHHHHHHHHHSSHHHHHHHIIIIIHHHHHHHHS--S---HHHHHHHHHHHHHHHHHHHHHHHHTT--HHHHHHHIIIIIIIIIIIIHHHHHHHHHHHHT-

pLDDT: mean 83.9, std 9.23, range [48.94, 93.94]

Radius of gyration: 27.41 Å; chains: 1; bounding box: 58×30×66 Å